Protein AF-A0A7K1Y0U7-F1 (afdb_monomer_lite)

Radius of gyration: 13.43 Å; chains: 1; bounding box: 34×20×36 Å

Organism: NCBI:txid2695274

Sequence (92 aa):
MNLKEVLLNGLSFNEILKRFSIDRTNFTIRDEEVIECKKNLTRGDIFKESIVIQGKADNGPIFNFFGTLHYNLLNHLAVFELDSVEKNAVSA

Secondary structure (DSSP, 8-state):
--HHHHHHH-HHHHHHHHHTTEEEEEEEETTHHHHHHHHHH--SSEEEEEEEEEEEETTS-EEEEEEEEEEETTTTEEEEEEEEEEEE----

Structure (mmCIF, N/CA/C/O backbone):
data_AF-A0A7K1Y0U7-F1
#
_e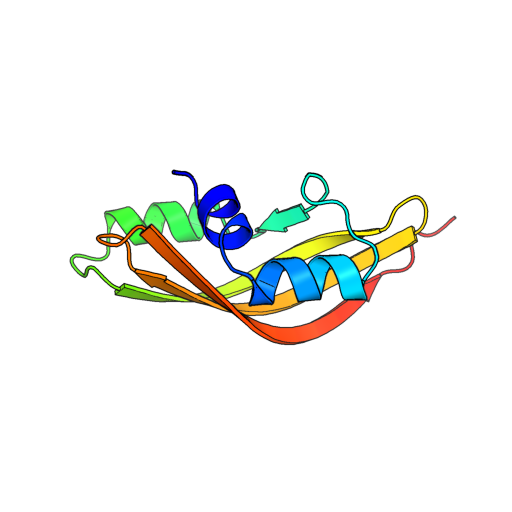ntry.id   AF-A0A7K1Y0U7-F1
#
loop_
_atom_site.group_PDB
_atom_site.id
_atom_site.type_symbol
_atom_site.label_atom_id
_atom_site.label_alt_id
_atom_site.label_comp_id
_atom_site.label_asym_id
_atom_site.label_entity_id
_atom_site.label_seq_id
_atom_site.pdbx_PDB_ins_code
_atom_site.Cartn_x
_atom_site.Cartn_y
_atom_site.Cartn_z
_atom_site.occupancy
_atom_site.B_iso_or_equiv
_atom_site.auth_seq_id
_atom_site.auth_comp_id
_atom_site.auth_asym_id
_atom_site.auth_atom_id
_atom_site.pdbx_PDB_model_num
ATOM 1 N N . MET A 1 1 ? -1.915 -10.057 12.748 1.00 72.25 1 MET A N 1
ATOM 2 C CA . MET A 1 1 ? -1.402 -9.763 11.395 1.00 72.25 1 MET A CA 1
ATOM 3 C C . MET A 1 1 ? -0.683 -8.433 11.431 1.00 72.25 1 MET A C 1
ATOM 5 O O . MET A 1 1 ? -1.164 -7.521 12.105 1.00 72.25 1 MET A O 1
ATOM 9 N N . ASN A 1 2 ? 0.459 -8.330 10.758 1.00 84.38 2 ASN A N 1
ATOM 10 C CA . ASN A 1 2 ? 1.116 -7.036 10.565 1.00 84.38 2 ASN A CA 1
ATOM 11 C C . ASN A 1 2 ? 0.368 -6.220 9.488 1.00 84.38 2 ASN A C 1
ATOM 13 O O . ASN A 1 2 ? -0.474 -6.748 8.760 1.00 84.38 2 ASN A O 1
ATOM 17 N N . LEU A 1 3 ? 0.637 -4.916 9.402 1.00 87.50 3 LEU A N 1
ATOM 18 C CA . LEU A 1 3 ? -0.090 -4.024 8.491 1.00 87.50 3 LEU A CA 1
ATOM 19 C C . LEU A 1 3 ? 0.072 -4.422 7.013 1.00 87.50 3 LEU A C 1
ATOM 21 O O . LEU A 1 3 ? -0.893 -4.341 6.251 1.00 87.50 3 LEU A O 1
ATOM 25 N N . LYS A 1 4 ? 1.262 -4.893 6.617 1.00 91.56 4 LYS A N 1
ATOM 26 C CA . LYS A 1 4 ? 1.532 -5.352 5.247 1.00 91.56 4 LYS A CA 1
ATOM 27 C C . LYS A 1 4 ? 0.646 -6.526 4.857 1.00 91.56 4 LYS A C 1
ATOM 29 O O . LYS A 1 4 ? 0.046 -6.502 3.788 1.00 91.56 4 LYS A O 1
ATOM 34 N N . GLU A 1 5 ? 0.522 -7.525 5.727 1.00 91.50 5 GLU A N 1
ATOM 35 C CA . GLU A 1 5 ? -0.345 -8.681 5.491 1.00 91.50 5 GLU A CA 1
ATOM 36 C C . GLU A 1 5 ? -1.806 -8.259 5.327 1.00 91.50 5 GLU A C 1
ATOM 38 O O . GLU A 1 5 ? -2.495 -8.744 4.432 1.00 91.50 5 GLU A O 1
ATOM 43 N N . VAL A 1 6 ? -2.276 -7.323 6.158 1.00 91.69 6 VAL A N 1
ATOM 44 C CA . VAL A 1 6 ? -3.653 -6.829 6.063 1.00 91.69 6 VAL A CA 1
ATOM 45 C C . VAL A 1 6 ? -3.891 -6.092 4.742 1.00 91.69 6 VAL A C 1
ATOM 47 O O . VAL A 1 6 ? -4.896 -6.341 4.080 1.00 91.69 6 VAL A O 1
ATOM 50 N N . LEU A 1 7 ? -2.969 -5.224 4.319 1.00 93.06 7 LEU A N 1
ATOM 51 C CA . LEU A 1 7 ? -3.064 -4.542 3.023 1.00 93.06 7 LEU A CA 1
ATOM 52 C C . LEU A 1 7 ? -3.055 -5.534 1.856 1.00 93.06 7 LEU A C 1
ATOM 54 O O . LEU A 1 7 ? -3.837 -5.395 0.918 1.00 93.06 7 LEU A O 1
ATOM 58 N N . LEU A 1 8 ? -2.219 -6.570 1.935 1.00 94.19 8 LEU A N 1
ATOM 59 C CA . LEU A 1 8 ? -2.137 -7.628 0.931 1.00 94.19 8 LEU A CA 1
ATOM 60 C C . LEU A 1 8 ? -3.381 -8.523 0.868 1.00 94.19 8 LEU A C 1
ATOM 62 O O . LEU A 1 8 ? -3.543 -9.222 -0.136 1.00 94.19 8 LEU A O 1
ATOM 66 N N . ASN A 1 9 ? -4.259 -8.497 1.872 1.00 92.31 9 ASN A N 1
ATOM 67 C CA . ASN A 1 9 ? -5.579 -9.130 1.804 1.00 92.31 9 ASN A CA 1
ATOM 68 C C . ASN A 1 9 ? -6.607 -8.272 1.047 1.00 92.31 9 ASN A C 1
ATOM 70 O O . ASN A 1 9 ? -7.640 -8.785 0.618 1.00 92.31 9 ASN A O 1
ATOM 74 N N . GLY A 1 10 ? -6.341 -6.976 0.865 1.00 89.56 10 GLY A N 1
ATOM 75 C CA . GLY A 1 10 ? -7.212 -6.064 0.133 1.00 89.56 10 GLY A CA 1
ATOM 76 C C . GLY A 1 10 ? -7.054 -6.201 -1.382 1.00 89.56 10 GLY A C 1
ATOM 77 O O . GLY A 1 10 ? -5.959 -6.050 -1.924 1.00 89.56 10 GLY A O 1
ATOM 78 N N . LEU A 1 11 ? -8.158 -6.428 -2.101 1.00 90.44 11 LEU A N 1
ATOM 79 C CA . LEU A 1 11 ? -8.149 -6.509 -3.570 1.00 90.44 11 LEU A CA 1
ATOM 80 C C . LEU A 1 11 ? -7.629 -5.217 -4.221 1.00 90.44 11 LEU A C 1
ATOM 82 O O . LEU A 1 11 ? -6.830 -5.278 -5.151 1.00 90.44 11 LEU A O 1
ATOM 86 N N . SER A 1 12 ? -8.030 -4.052 -3.701 1.00 92.00 12 SER A N 1
ATOM 87 C CA . SER A 1 12 ? -7.636 -2.747 -4.248 1.00 92.00 12 SER A CA 1
ATOM 88 C C . SER A 1 12 ? -6.124 -2.528 -4.221 1.00 92.00 12 SER A C 1
ATOM 90 O O . SER A 1 12 ? -5.549 -2.077 -5.208 1.00 92.00 12 SER A O 1
ATOM 92 N N . PHE A 1 13 ? -5.462 -2.886 -3.119 1.00 96.00 13 PHE A N 1
ATOM 93 C CA . PHE A 1 13 ? -4.021 -2.707 -2.986 1.00 96.00 13 PHE A CA 1
ATOM 94 C C . 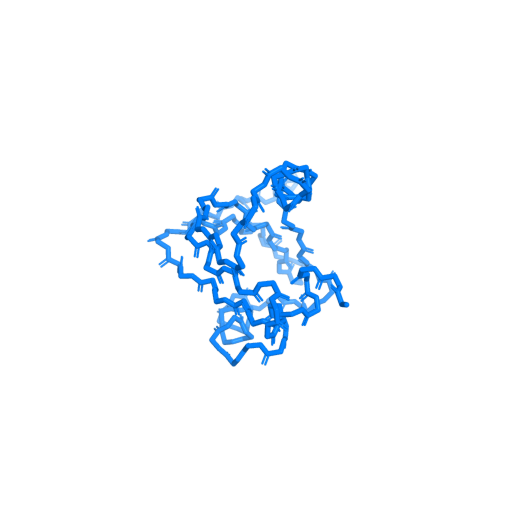PHE A 1 13 ? -3.235 -3.658 -3.898 1.00 96.00 13 PHE A C 1
ATOM 96 O O . PHE A 1 13 ? -2.274 -3.238 -4.540 1.00 96.00 13 PHE A O 1
ATOM 103 N N . ASN A 1 14 ? -3.678 -4.913 -4.040 1.00 95.75 14 ASN A N 1
ATOM 104 C CA . ASN A 1 14 ? -3.051 -5.847 -4.981 1.00 95.75 14 ASN A CA 1
ATOM 105 C C . ASN A 1 14 ? -3.157 -5.362 -6.439 1.00 95.75 14 ASN A C 1
ATOM 107 O O . ASN A 1 14 ? -2.199 -5.510 -7.198 1.00 95.75 14 ASN A O 1
ATOM 111 N N . GLU A 1 15 ? -4.271 -4.737 -6.832 1.00 96.00 15 GLU A N 1
ATOM 112 C CA . GLU A 1 15 ? -4.406 -4.150 -8.173 1.00 96.00 15 GLU A CA 1
ATOM 113 C C . GLU A 1 15 ? -3.479 -2.942 -8.384 1.00 96.00 15 GLU A C 1
ATOM 115 O O . GLU A 1 15 ? -2.959 -2.762 -9.488 1.00 96.00 15 GLU A O 1
ATOM 120 N N . ILE A 1 16 ? -3.187 -2.157 -7.338 1.00 96.12 16 ILE A N 1
ATOM 121 C CA . ILE A 1 16 ? -2.149 -1.113 -7.398 1.00 96.12 16 ILE A CA 1
ATOM 122 C C . ILE A 1 16 ? -0.787 -1.760 -7.670 1.00 96.12 16 ILE A C 1
ATOM 124 O O . ILE A 1 16 ? -0.139 -1.407 -8.653 1.00 96.12 16 ILE A O 1
ATOM 128 N N . LEU A 1 17 ? -0.368 -2.742 -6.864 1.00 96.06 17 LEU A N 1
ATOM 129 C CA . LEU A 1 17 ? 0.928 -3.413 -7.047 1.00 96.06 17 LEU A CA 1
ATOM 130 C C . LEU A 1 17 ? 1.076 -3.993 -8.462 1.00 96.06 17 LEU A C 1
ATOM 132 O O . LEU A 1 17 ? 2.078 -3.757 -9.140 1.00 96.06 17 LEU A O 1
ATOM 136 N N . LYS A 1 18 ? 0.028 -4.658 -8.953 1.00 95.31 18 LYS A N 1
ATOM 137 C CA . LYS A 1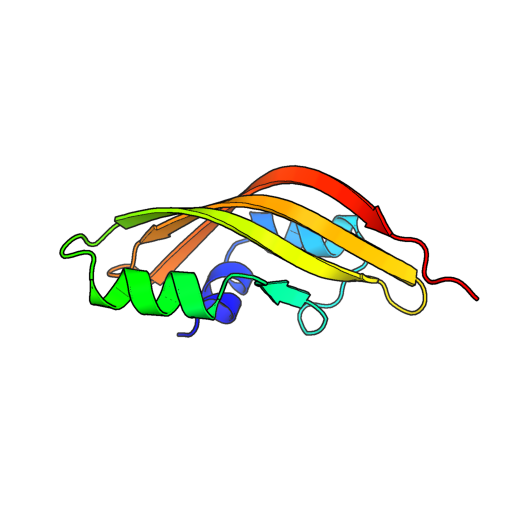 18 ? -0.029 -5.218 -10.306 1.00 95.31 18 LYS A CA 1
ATOM 138 C C . LYS A 1 18 ? 0.084 -4.147 -11.391 1.00 95.31 18 LYS A C 1
ATOM 140 O O . LYS A 1 18 ? 0.857 -4.319 -12.331 1.00 95.31 18 LYS A O 1
ATOM 145 N N . ARG A 1 19 ? -0.634 -3.025 -11.259 1.00 95.00 19 ARG A N 1
ATOM 146 C CA . ARG A 1 19 ? -0.589 -1.905 -12.218 1.00 95.00 19 ARG A CA 1
ATOM 147 C C . ARG A 1 19 ? 0.821 -1.336 -12.387 1.00 95.00 19 ARG A C 1
ATOM 149 O O . ARG A 1 19 ? 1.158 -0.884 -13.478 1.00 95.00 19 ARG A O 1
ATOM 156 N N . PHE A 1 20 ? 1.631 -1.367 -11.332 1.00 93.88 20 PHE A N 1
ATOM 157 C CA . PHE A 1 20 ? 3.000 -0.847 -11.340 1.00 93.88 20 PHE A CA 1
ATOM 158 C C . PHE A 1 20 ? 4.079 -1.934 -11.466 1.00 93.88 20 PHE A C 1
ATOM 160 O O . PHE A 1 20 ? 5.261 -1.608 -11.416 1.00 93.88 20 PHE A O 1
ATOM 167 N N . SER A 1 21 ? 3.693 -3.199 -11.695 1.00 94.62 21 SER A N 1
ATOM 168 C CA . SER A 1 21 ? 4.617 -4.345 -11.799 1.00 94.62 21 SER A CA 1
ATOM 169 C C . SER A 1 21 ? 5.528 -4.496 -10.571 1.00 94.62 21 SER A C 1
ATOM 171 O O . SER A 1 21 ? 6.737 -4.682 -10.696 1.00 94.62 21 SER A O 1
ATOM 173 N N . ILE A 1 22 ? 4.940 -4.368 -9.381 1.00 95.44 22 ILE A N 1
ATOM 174 C CA . ILE A 1 22 ? 5.624 -4.503 -8.091 1.00 95.44 22 ILE A CA 1
ATOM 175 C C . ILE A 1 22 ? 5.213 -5.834 -7.467 1.00 95.44 22 ILE A C 1
ATOM 177 O O . ILE A 1 22 ? 4.022 -6.110 -7.310 1.00 95.44 22 ILE A O 1
ATOM 181 N N . ASP A 1 23 ? 6.195 -6.648 -7.091 1.00 94.44 23 ASP A N 1
ATOM 182 C CA . ASP A 1 23 ? 5.944 -7.899 -6.382 1.00 94.44 23 ASP A CA 1
ATOM 183 C C . ASP A 1 23 ? 5.406 -7.651 -4.959 1.00 94.44 23 ASP A C 1
ATOM 185 O O . ASP A 1 23 ? 5.752 -6.669 -4.296 1.00 94.44 23 ASP A O 1
ATOM 189 N N . ARG A 1 24 ? 4.578 -8.574 -4.449 1.00 93.81 24 ARG A N 1
ATOM 190 C CA . ARG A 1 24 ? 3.968 -8.481 -3.106 1.00 93.81 24 ARG A CA 1
ATOM 191 C C . ARG A 1 24 ? 5.004 -8.472 -1.977 1.00 93.81 24 ARG A C 1
ATOM 193 O O . ARG A 1 24 ? 4.676 -8.076 -0.865 1.00 93.81 24 ARG A O 1
ATOM 200 N N . THR A 1 25 ? 6.235 -8.897 -2.239 1.00 93.06 25 THR A N 1
ATOM 201 C CA . THR A 1 25 ? 7.353 -8.844 -1.288 1.00 93.06 25 THR A CA 1
ATOM 202 C C . THR A 1 25 ? 8.198 -7.577 -1.424 1.00 93.06 25 THR A C 1
ATOM 204 O O . THR A 1 25 ? 8.983 -7.269 -0.529 1.00 93.06 25 THR A O 1
ATOM 207 N N . ASN A 1 26 ? 8.019 -6.804 -2.499 1.00 93.69 26 ASN A N 1
ATOM 208 C CA . ASN A 1 26 ? 8.915 -5.715 -2.884 1.00 93.69 26 ASN A CA 1
ATOM 209 C C . ASN A 1 26 ? 8.336 -4.324 -2.578 1.00 93.69 26 ASN A C 1
ATOM 211 O O . ASN A 1 26 ? 8.437 -3.393 -3.385 1.00 93.69 26 ASN A O 1
ATOM 215 N N . PHE A 1 27 ? 7.714 -4.182 -1.402 1.00 94.75 27 PHE A N 1
ATOM 216 C CA . PHE A 1 27 ? 7.235 -2.898 -0.898 1.00 94.75 27 PHE A CA 1
ATOM 217 C C . PHE A 1 27 ? 7.486 -2.698 0.604 1.00 94.75 27 PHE A C 1
ATOM 219 O O . PHE A 1 27 ? 7.557 -3.630 1.416 1.00 94.75 27 PHE A O 1
ATOM 226 N N . THR A 1 28 ? 7.595 -1.433 0.989 1.00 93.88 28 THR A N 1
ATOM 227 C CA . THR A 1 28 ? 7.773 -0.977 2.364 1.00 93.88 28 THR A CA 1
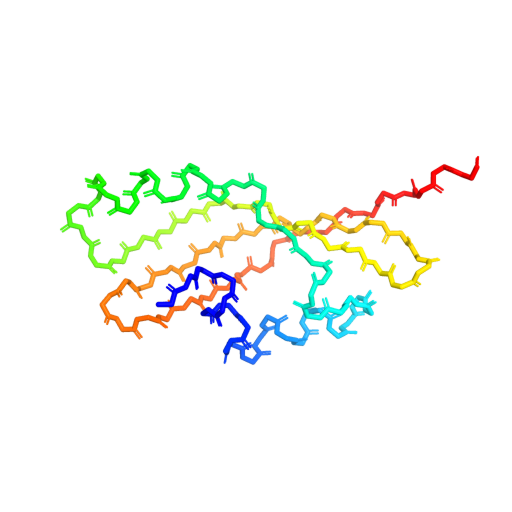ATOM 228 C C . THR A 1 28 ? 6.812 0.166 2.660 1.00 93.88 28 THR A C 1
ATOM 230 O O . THR A 1 28 ? 6.499 0.984 1.798 1.00 93.88 28 THR A O 1
ATOM 233 N N . ILE A 1 29 ? 6.316 0.214 3.893 1.00 92.81 29 ILE A N 1
ATOM 234 C CA . ILE A 1 29 ? 5.524 1.334 4.397 1.00 92.81 29 ILE A CA 1
ATOM 235 C C . ILE A 1 29 ? 6.526 2.210 5.144 1.00 92.81 29 ILE A C 1
ATOM 237 O O . ILE A 1 29 ? 7.093 1.764 6.137 1.00 92.81 29 ILE A O 1
ATOM 241 N N . ARG A 1 30 ? 6.826 3.409 4.637 1.00 86.88 30 ARG A N 1
ATOM 242 C CA . ARG A 1 30 ? 7.906 4.239 5.201 1.00 86.88 30 ARG A CA 1
ATOM 243 C C . ARG A 1 30 ? 7.620 4.674 6.634 1.00 86.88 30 ARG A C 1
ATOM 245 O O . ARG A 1 30 ? 8.537 4.751 7.440 1.00 86.88 30 ARG A O 1
ATOM 252 N N . ASP A 1 31 ? 6.349 4.893 6.942 1.00 77.50 31 ASP A N 1
ATOM 253 C CA . ASP A 1 31 ? 5.889 5.387 8.238 1.00 77.50 31 ASP A CA 1
ATOM 254 C C . ASP A 1 31 ? 5.450 4.252 9.186 1.00 77.50 31 ASP A C 1
ATOM 256 O O . ASP A 1 31 ? 4.732 4.498 10.152 1.00 77.50 31 ASP A O 1
ATOM 260 N N . GLU A 1 32 ? 5.841 2.996 8.919 1.00 77.12 32 GLU A N 1
ATOM 261 C CA . GLU A 1 32 ? 5.349 1.812 9.647 1.00 77.12 32 GLU A CA 1
ATOM 262 C C . GLU A 1 32 ? 5.547 1.922 11.166 1.00 77.12 32 GLU A C 1
ATOM 264 O O . GLU A 1 32 ? 4.594 1.720 11.917 1.00 77.12 32 GLU A O 1
ATOM 269 N N . GLU A 1 33 ? 6.727 2.348 11.622 1.00 73.00 33 GLU A N 1
ATOM 270 C CA . GLU A 1 33 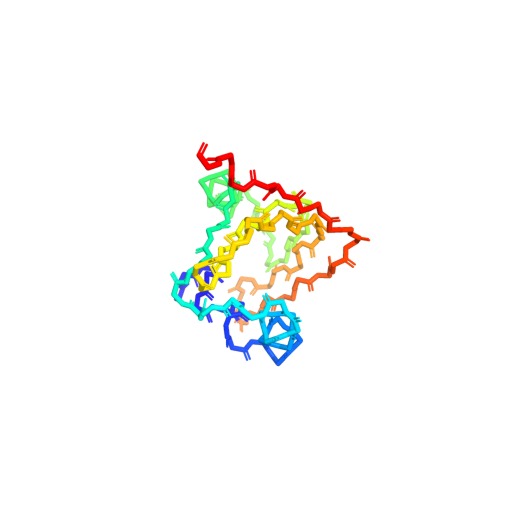? 7.031 2.518 13.053 1.00 73.00 33 GLU A CA 1
ATOM 271 C C . GLU A 1 33 ? 6.181 3.614 13.716 1.00 73.00 33 GLU A C 1
ATOM 273 O O . GLU A 1 33 ? 5.747 3.479 14.863 1.00 73.00 33 GLU A O 1
ATOM 278 N N . VAL A 1 34 ? 5.890 4.694 12.983 1.00 71.38 34 VAL A N 1
ATOM 279 C CA . VAL A 1 34 ? 5.040 5.792 13.468 1.00 71.38 34 VAL A CA 1
ATOM 280 C C . VAL A 1 34 ? 3.595 5.318 13.587 1.00 71.38 34 VAL A C 1
ATOM 282 O O . VAL A 1 34 ? 2.920 5.610 14.577 1.00 71.38 34 VAL A O 1
ATOM 285 N N . ILE A 1 35 ? 3.125 4.541 12.610 1.00 74.00 35 ILE A N 1
ATOM 286 C CA . ILE A 1 35 ? 1.786 3.954 12.618 1.00 74.00 35 ILE A CA 1
ATOM 287 C C . ILE A 1 35 ? 1.655 2.955 13.774 1.00 74.00 35 ILE A C 1
ATOM 289 O O . ILE A 1 35 ? 0.647 2.973 14.476 1.00 74.00 35 ILE A O 1
ATOM 293 N N . GLU A 1 36 ? 2.656 2.108 14.021 1.00 72.19 36 GLU A N 1
ATOM 294 C CA . GLU A 1 36 ? 2.646 1.170 15.150 1.00 72.19 36 GLU A CA 1
ATOM 295 C C . GLU A 1 36 ? 2.666 1.872 16.510 1.00 72.19 36 GLU A C 1
ATOM 297 O O . GLU A 1 36 ? 1.901 1.495 17.399 1.00 72.19 36 GLU A O 1
ATOM 302 N N . CYS A 1 37 ? 3.441 2.949 16.657 1.00 66.25 37 CYS A N 1
ATOM 303 C CA . CYS A 1 37 ? 3.377 3.792 17.850 1.00 66.25 37 CYS A CA 1
ATOM 304 C C . CYS A 1 37 ? 1.976 4.393 18.043 1.00 66.25 37 CYS A C 1
ATOM 306 O O . CYS A 1 37 ? 1.449 4.382 19.156 1.00 66.25 37 CYS A O 1
ATOM 308 N N . LYS A 1 38 ? 1.337 4.870 16.965 1.00 66.31 38 LYS A N 1
ATOM 309 C CA . LYS A 1 38 ? -0.018 5.436 17.021 1.00 66.31 38 LYS A CA 1
ATOM 310 C C . LYS A 1 38 ? -1.075 4.398 17.388 1.00 66.31 38 LYS A C 1
ATOM 312 O O . LYS A 1 38 ? -1.910 4.714 18.228 1.00 66.31 38 LYS A O 1
ATOM 317 N N . LYS A 1 39 ? -0.998 3.163 16.870 1.00 64.81 39 LYS A N 1
ATOM 318 C CA . LYS A 1 39 ? -1.900 2.054 17.259 1.00 64.81 39 LYS A CA 1
ATOM 319 C C . LYS A 1 39 ? -1.972 1.865 18.774 1.00 64.81 39 LYS A C 1
ATOM 321 O O . LYS A 1 39 ? -3.048 1.621 19.304 1.00 64.81 39 LYS A O 1
ATOM 326 N N . ASN A 1 40 ? -0.835 1.992 19.457 1.00 62.84 40 ASN A N 1
ATOM 327 C CA . ASN A 1 40 ? -0.743 1.810 20.906 1.00 62.84 40 ASN A CA 1
ATOM 328 C C . ASN A 1 40 ? -1.270 3.017 21.705 1.00 62.84 40 ASN A C 1
ATOM 330 O O . ASN A 1 40 ? -1.555 2.886 22.893 1.00 62.84 40 ASN A O 1
ATOM 334 N N . LEU A 1 41 ? -1.392 4.187 21.069 1.00 59.75 41 LEU A N 1
ATOM 335 C CA . LEU A 1 41 ? -1.809 5.444 21.698 1.00 59.75 41 LEU A CA 1
ATOM 336 C C . LEU A 1 41 ? -3.275 5.798 21.408 1.00 59.75 41 LEU A C 1
ATOM 338 O O . LEU A 1 41 ? -3.943 6.413 22.242 1.00 59.75 41 LEU A O 1
ATOM 342 N N . THR A 1 42 ? -3.804 5.422 20.242 1.00 60.66 42 THR A N 1
ATOM 343 C CA . THR A 1 42 ? -5.202 5.669 19.885 1.00 60.66 42 THR A CA 1
ATOM 344 C C . THR A 1 42 ? -6.103 4.640 20.549 1.00 60.66 42 THR A C 1
ATOM 346 O O . THR A 1 42 ? -6.150 3.483 20.150 1.00 60.66 42 THR A O 1
ATOM 349 N N . ARG A 1 43 ? -6.893 5.087 21.528 1.00 59.50 43 ARG A N 1
ATOM 350 C CA . ARG A 1 43 ? -7.922 4.297 22.233 1.00 59.50 43 ARG A CA 1
ATOM 351 C C . ARG A 1 43 ? -9.123 3.903 21.348 1.00 59.50 43 ARG A C 1
ATOM 353 O O . ARG A 1 43 ? -10.166 3.532 21.876 1.00 59.50 43 ARG A O 1
ATOM 360 N N . GLY A 1 44 ? -9.008 4.086 20.033 1.00 63.91 44 GLY A N 1
ATOM 361 C CA . GLY A 1 44 ? -10.067 3.909 19.050 1.00 63.91 44 GLY A CA 1
ATOM 362 C C . GLY A 1 44 ? -9.720 2.812 18.052 1.00 63.91 44 GLY A C 1
ATOM 363 O O . GLY A 1 44 ? -8.569 2.651 17.656 1.00 63.91 44 GLY A O 1
ATOM 364 N N . ASP A 1 45 ? -10.746 2.085 17.628 1.00 76.31 45 ASP A N 1
ATOM 365 C CA . ASP A 1 45 ? -10.620 0.882 16.801 1.00 76.31 45 ASP A CA 1
ATOM 366 C C . ASP A 1 45 ? -10.311 1.172 15.329 1.00 76.31 45 ASP A C 1
ATOM 368 O O . ASP A 1 45 ? -9.970 0.267 14.570 1.00 76.31 45 ASP A O 1
ATOM 372 N N . ILE A 1 46 ? -10.463 2.429 14.910 1.00 81.38 46 ILE A N 1
ATOM 373 C CA . ILE A 1 46 ? -10.281 2.881 13.535 1.00 81.38 46 ILE A CA 1
ATOM 374 C C . ILE A 1 46 ? -9.377 4.107 13.550 1.00 81.38 46 ILE A C 1
ATOM 376 O O . ILE A 1 46 ? -9.658 5.070 14.265 1.00 81.38 46 ILE A O 1
ATOM 380 N N . PHE A 1 47 ? -8.343 4.109 12.714 1.00 85.00 47 PHE A N 1
ATOM 381 C CA . PHE A 1 47 ? -7.551 5.305 12.450 1.00 85.00 47 PHE A CA 1
ATOM 382 C C . PHE A 1 47 ? -7.380 5.550 10.954 1.00 85.00 47 PHE A C 1
ATOM 384 O O . PHE A 1 47 ? -7.542 4.652 10.121 1.00 85.00 47 PHE A O 1
ATOM 391 N N . LYS A 1 48 ? -7.061 6.804 10.634 1.00 89.50 48 LYS A N 1
ATOM 392 C CA . LYS A 1 48 ? -6.781 7.277 9.283 1.00 89.50 48 LYS A CA 1
ATOM 393 C C . LYS A 1 48 ? -5.494 8.076 9.301 1.00 89.50 48 LYS A C 1
ATOM 395 O O . LYS A 1 48 ? -5.380 9.002 10.097 1.00 89.50 48 LYS A O 1
ATOM 400 N N . GLU A 1 49 ? -4.548 7.715 8.449 1.00 88.38 49 GLU A N 1
ATOM 401 C CA . GLU A 1 49 ? -3.237 8.362 8.403 1.00 88.38 49 GLU A CA 1
ATOM 402 C C . GLU A 1 49 ? -2.764 8.501 6.965 1.00 88.38 49 GLU A C 1
ATOM 404 O O . GLU A 1 49 ? -2.917 7.579 6.166 1.00 88.38 49 GLU A O 1
ATOM 409 N N . SER A 1 50 ? -2.167 9.644 6.644 1.00 92.31 50 SER A N 1
ATOM 410 C CA . SER A 1 50 ? -1.441 9.809 5.388 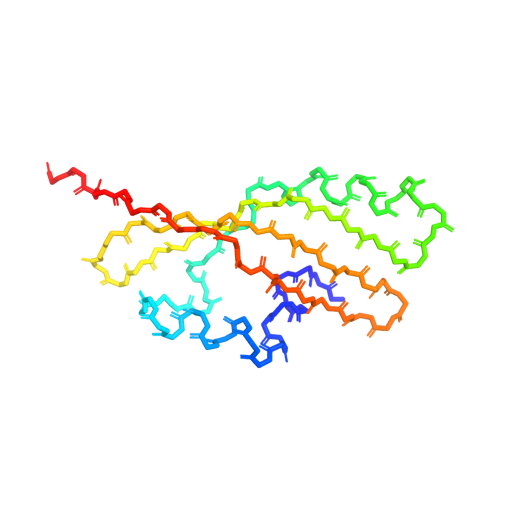1.00 92.31 50 SER A CA 1
ATOM 411 C C . SER A 1 50 ? -0.106 9.084 5.499 1.00 92.31 50 SER A C 1
ATOM 413 O O . SER A 1 50 ? 0.642 9.311 6.449 1.00 92.31 50 SER A O 1
ATOM 415 N N . ILE A 1 51 ? 0.175 8.195 4.550 1.00 93.00 51 ILE A N 1
ATOM 416 C CA . ILE A 1 51 ? 1.363 7.339 4.567 1.00 93.00 51 ILE A CA 1
ATOM 417 C C . ILE A 1 51 ? 2.039 7.334 3.202 1.00 93.00 51 ILE A C 1
ATOM 419 O O . ILE A 1 51 ? 1.402 7.574 2.169 1.00 93.00 51 ILE A O 1
ATOM 423 N N . VAL A 1 52 ? 3.322 6.980 3.198 1.00 94.88 52 VAL A N 1
ATOM 424 C CA . VAL A 1 52 ? 4.051 6.674 1.966 1.00 94.88 52 VAL A CA 1
ATOM 425 C C . VAL A 1 52 ? 4.346 5.181 1.888 1.00 94.88 52 VAL A C 1
ATOM 427 O O . VAL A 1 52 ? 5.032 4.619 2.746 1.00 94.88 52 VAL A O 1
ATOM 430 N N . ILE A 1 53 ? 3.874 4.539 0.820 1.00 95.25 53 ILE A N 1
ATOM 431 C CA . ILE A 1 53 ? 4.255 3.167 0.477 1.00 95.25 53 ILE A CA 1
ATOM 432 C C . ILE A 1 53 ? 5.261 3.226 -0.662 1.00 95.25 53 ILE A C 1
ATOM 434 O O . ILE A 1 53 ? 4.950 3.685 -1.757 1.00 95.25 53 ILE A O 1
ATOM 438 N N . GLN A 1 54 ? 6.473 2.746 -0.419 1.00 95.38 54 GLN A N 1
ATOM 439 C CA . GLN A 1 54 ? 7.473 2.598 -1.461 1.00 95.38 54 GLN A CA 1
ATOM 440 C C . GLN A 1 54 ? 7.408 1.184 -2.029 1.00 95.38 54 GLN A C 1
ATOM 442 O O . GLN A 1 54 ? 7.479 0.219 -1.276 1.00 95.38 54 GLN A O 1
ATOM 447 N N . GLY A 1 55 ? 7.331 1.050 -3.349 1.00 95.00 55 GLY A N 1
ATOM 448 C CA . GLY A 1 55 ? 7.453 -0.240 -4.018 1.00 95.00 55 GLY A CA 1
ATOM 449 C C . GLY A 1 55 ? 8.450 -0.188 -5.167 1.00 95.00 55 GLY A C 1
ATOM 450 O O . GLY A 1 55 ? 8.559 0.817 -5.872 1.00 95.00 55 GLY A O 1
ATOM 451 N N . LYS A 1 56 ? 9.212 -1.264 -5.342 1.00 94.56 56 LYS A N 1
ATOM 452 C CA . LYS A 1 56 ? 10.220 -1.381 -6.398 1.00 94.56 56 LYS A CA 1
ATOM 453 C C . LYS A 1 56 ? 9.703 -2.330 -7.473 1.00 94.56 56 LYS A C 1
ATOM 455 O O . LYS A 1 56 ? 9.319 -3.457 -7.175 1.00 94.56 56 LYS A O 1
ATOM 460 N N . ALA A 1 57 ? 9.683 -1.865 -8.718 1.00 92.44 57 ALA A N 1
ATOM 461 C CA . ALA A 1 57 ? 9.382 -2.739 -9.844 1.00 92.44 57 ALA A CA 1
ATOM 462 C C . ALA A 1 57 ? 10.577 -3.652 -10.150 1.00 92.44 57 ALA A C 1
ATOM 464 O O . ALA A 1 57 ? 11.735 -3.273 -9.931 1.00 92.44 57 ALA A O 1
ATOM 465 N N . ASP A 1 58 ? 10.309 -4.841 -10.686 1.00 86.62 58 ASP A N 1
ATOM 466 C CA . ASP A 1 58 ? 11.356 -5.798 -11.053 1.00 86.62 58 ASP A CA 1
ATOM 467 C C . ASP A 1 58 ? 12.292 -5.197 -12.107 1.00 86.62 58 ASP A C 1
ATOM 469 O O . ASP A 1 58 ? 11.865 -4.829 -13.201 1.00 86.62 58 ASP A O 1
ATOM 473 N N . ASN A 1 59 ? 13.577 -5.051 -11.758 1.00 81.12 59 ASN A N 1
ATOM 474 C CA . ASN A 1 59 ? 14.592 -4.361 -12.573 1.00 81.12 59 ASN A CA 1
ATOM 475 C C . ASN A 1 59 ? 14.154 -2.967 -13.071 1.00 81.12 59 ASN A C 1
ATOM 477 O O . ASN A 1 59 ? 14.608 -2.495 -14.114 1.00 81.12 59 ASN A O 1
ATOM 481 N N . GLY A 1 60 ? 13.253 -2.317 -12.334 1.00 84.81 60 GLY A N 1
ATOM 482 C CA . GLY A 1 60 ? 12.563 -1.110 -12.756 1.00 84.81 60 GLY A CA 1
ATOM 483 C C . GLY A 1 60 ? 12.747 0.067 -11.797 1.00 84.81 60 GLY A C 1
ATOM 484 O O . GLY A 1 60 ? 13.573 0.029 -10.880 1.00 84.81 60 GLY A O 1
ATOM 485 N N . PRO A 1 61 ? 11.986 1.151 -12.017 1.00 90.25 61 PRO A N 1
ATOM 486 C CA . PRO A 1 61 ? 12.007 2.313 -11.142 1.00 90.25 61 PRO A CA 1
ATOM 487 C C . PRO A 1 61 ? 11.444 1.985 -9.754 1.00 90.25 61 PRO A C 1
ATOM 489 O O . PRO A 1 61 ? 10.730 0.999 -9.548 1.00 90.25 61 PRO A O 1
ATOM 492 N N . ILE A 1 62 ? 11.731 2.875 -8.810 1.00 94.25 62 ILE A N 1
ATOM 493 C CA . ILE A 1 62 ? 11.097 2.872 -7.495 1.00 94.25 62 ILE A CA 1
ATOM 494 C C . ILE A 1 62 ? 9.891 3.809 -7.557 1.00 94.25 62 ILE A C 1
ATOM 496 O O . ILE A 1 62 ? 10.009 4.947 -8.010 1.00 94.25 62 ILE A O 1
ATOM 500 N N . PHE A 1 63 ? 8.739 3.342 -7.090 1.00 95.69 63 PHE A N 1
ATOM 501 C CA . PHE A 1 63 ? 7.522 4.135 -6.966 1.00 95.69 63 PHE A CA 1
ATOM 502 C C . PHE A 1 63 ? 7.276 4.490 -5.500 1.00 95.69 63 PHE A C 1
ATOM 504 O O . PHE A 1 63 ? 7.359 3.622 -4.632 1.00 95.69 63 PHE A O 1
ATOM 511 N N . ASN A 1 64 ? 6.956 5.753 -5.230 1.00 95.81 64 ASN A N 1
ATOM 512 C CA . ASN A 1 64 ? 6.396 6.184 -3.953 1.00 95.81 64 ASN A CA 1
ATOM 513 C C . ASN A 1 64 ? 4.901 6.453 -4.156 1.00 95.81 64 ASN A C 1
ATOM 515 O O . ASN A 1 64 ? 4.517 7.318 -4.945 1.00 95.81 64 ASN A O 1
ATOM 519 N N . PHE A 1 65 ? 4.069 5.697 -3.452 1.00 96.31 65 PHE A N 1
ATOM 520 C CA . PHE A 1 65 ? 2.627 5.862 -3.397 1.00 96.31 65 PHE A CA 1
ATOM 521 C C . PHE A 1 65 ? 2.274 6.716 -2.188 1.00 96.31 65 PHE A C 1
ATOM 523 O O . PHE A 1 65 ? 2.495 6.300 -1.050 1.00 96.31 65 PHE A O 1
ATOM 530 N N . PHE A 1 66 ? 1.714 7.890 -2.442 1.00 95.69 66 PHE A N 1
ATOM 531 C CA . PHE A 1 66 ? 1.190 8.767 -1.405 1.00 95.69 66 PHE A CA 1
ATOM 532 C C . PHE A 1 66 ? -0.305 8.529 -1.307 1.00 95.69 66 PHE A C 1
ATOM 534 O O . PHE A 1 66 ? -1.001 8.522 -2.326 1.00 95.69 66 PHE A O 1
ATOM 541 N N . GLY A 1 67 ? -0.786 8.295 -0.096 1.00 95.31 67 GLY A N 1
ATOM 542 C CA . GLY A 1 67 ? -2.186 7.980 0.099 1.00 95.31 67 GLY A CA 1
ATOM 543 C C . GLY A 1 67 ? -2.606 7.988 1.553 1.00 95.31 67 GLY A C 1
ATOM 544 O O . GLY A 1 67 ? -1.788 8.153 2.462 1.00 95.31 67 GLY A O 1
ATOM 545 N N . THR A 1 68 ? -3.892 7.747 1.762 1.00 94.69 68 THR A N 1
ATOM 546 C CA . THR A 1 68 ? -4.481 7.615 3.091 1.00 94.69 68 THR A CA 1
ATOM 547 C C . THR A 1 68 ? -4.708 6.144 3.422 1.00 94.69 68 THR A C 1
ATOM 549 O O . THR A 1 68 ? -5.401 5.413 2.712 1.00 94.69 68 THR A O 1
ATOM 552 N N . LEU A 1 69 ? -4.131 5.699 4.534 1.00 93.44 69 LEU A N 1
ATOM 553 C CA . LEU A 1 69 ? -4.406 4.408 5.140 1.00 93.44 69 LEU A CA 1
ATOM 554 C C . LEU A 1 69 ? -5.616 4.530 6.061 1.00 93.44 69 LEU A C 1
ATOM 556 O O . LEU A 1 69 ? -5.546 5.192 7.093 1.00 93.44 69 LEU A O 1
ATOM 560 N N . HIS A 1 70 ? -6.693 3.826 5.731 1.00 92.25 70 HIS A N 1
ATOM 561 C CA . HIS A 1 70 ? -7.821 3.600 6.629 1.00 92.25 70 HIS A CA 1
ATOM 562 C C . HIS A 1 70 ? -7.631 2.227 7.268 1.00 92.25 70 HIS A C 1
ATOM 564 O O . HIS A 1 70 ? -7.693 1.219 6.562 1.00 92.25 70 HIS A O 1
ATOM 570 N N . TYR A 1 71 ? -7.388 2.166 8.578 1.00 88.19 71 TYR A N 1
ATOM 571 C CA . TYR A 1 71 ? -7.172 0.893 9.269 1.00 88.19 71 TYR A CA 1
ATOM 572 C C . TYR A 1 71 ? -8.173 0.695 10.405 1.00 88.19 71 TYR A C 1
ATOM 574 O O . TYR A 1 71 ? -8.273 1.522 11.309 1.00 88.19 71 TYR A O 1
ATOM 582 N N . ASN A 1 72 ? -8.905 -0.419 10.350 1.00 88.62 72 ASN A N 1
ATOM 583 C CA . ASN A 1 72 ? -9.721 -0.940 11.437 1.00 88.62 72 ASN A CA 1
ATOM 584 C C . ASN A 1 72 ? -8.947 -2.063 12.140 1.00 88.62 72 ASN A C 1
ATOM 586 O O . ASN A 1 72 ? -8.743 -3.145 11.580 1.00 88.62 72 ASN A O 1
ATOM 590 N N . LEU A 1 73 ? -8.523 -1.781 13.368 1.00 81.81 73 LEU A N 1
ATOM 591 C CA . LEU A 1 73 ? -7.708 -2.659 14.197 1.00 81.81 73 LEU A CA 1
ATOM 592 C C . LEU A 1 73 ? -8.476 -3.898 14.660 1.00 81.81 73 LEU A C 1
ATOM 594 O O . LEU A 1 73 ? -7.910 -4.988 14.615 1.00 81.81 73 LEU A O 1
ATOM 598 N N . LEU A 1 74 ? -9.747 -3.745 15.051 1.00 83.31 74 LEU A N 1
ATOM 599 C CA . LEU A 1 74 ? -10.581 -4.846 15.553 1.00 83.31 74 LEU A CA 1
ATOM 600 C C . LEU A 1 74 ? -10.887 -5.887 14.478 1.00 83.31 74 LEU A C 1
ATOM 602 O O . LEU A 1 74 ? -10.825 -7.084 14.732 1.00 83.31 74 LEU A O 1
ATOM 606 N N . ASN A 1 75 ? -11.218 -5.422 13.275 1.00 85.31 75 ASN A N 1
ATOM 607 C CA . ASN A 1 75 ? -11.607 -6.286 12.163 1.00 85.31 75 ASN A CA 1
ATOM 608 C C . ASN A 1 75 ? -10.420 -6.699 11.286 1.00 85.31 75 ASN A C 1
ATOM 610 O O . ASN A 1 75 ? -10.625 -7.384 10.287 1.00 85.31 75 ASN A O 1
ATOM 614 N N . HIS A 1 76 ? -9.201 -6.257 11.620 1.00 85.81 76 HIS A N 1
ATOM 615 C CA . HIS A 1 76 ? -8.001 -6.460 10.808 1.00 85.81 76 HIS A CA 1
ATOM 616 C C . HIS A 1 76 ? -8.235 -6.110 9.332 1.00 85.81 76 HIS A C 1
ATOM 618 O O . HIS A 1 76 ? -7.925 -6.893 8.437 1.00 85.81 76 HIS A O 1
ATOM 624 N N . LEU A 1 77 ? -8.806 -4.928 9.084 1.00 89.44 77 LEU A N 1
ATOM 625 C CA . LEU A 1 77 ? -9.154 -4.456 7.745 1.00 89.44 77 LEU A CA 1
ATOM 626 C C . LEU A 1 77 ? -8.423 -3.154 7.445 1.00 89.44 77 LEU A C 1
ATOM 628 O O . LEU A 1 77 ? -8.657 -2.155 8.122 1.00 89.44 77 LEU A O 1
ATOM 632 N N . ALA A 1 78 ? -7.592 -3.156 6.405 1.00 91.31 78 ALA A N 1
ATOM 633 C CA . ALA A 1 78 ? -6.881 -1.980 5.921 1.00 91.31 78 ALA A CA 1
ATOM 634 C C . ALA A 1 78 ? -7.268 -1.680 4.474 1.00 91.31 78 ALA A C 1
ATOM 636 O O . ALA A 1 78 ? -7.319 -2.578 3.633 1.00 91.31 78 ALA A O 1
ATOM 637 N N . VAL A 1 79 ? -7.490 -0.403 4.184 1.00 93.88 79 VAL A N 1
ATOM 638 C CA . VAL A 1 79 ? -7.670 0.110 2.828 1.00 93.88 79 VAL A CA 1
ATOM 639 C C . VAL A 1 79 ? -6.656 1.220 2.616 1.00 93.88 79 VAL A C 1
ATOM 641 O O . VAL A 1 79 ? -6.576 2.150 3.416 1.00 93.88 79 VAL A O 1
ATOM 644 N N . PHE A 1 80 ? -5.887 1.112 1.538 1.00 95.31 80 PHE A N 1
ATOM 645 C CA . PHE A 1 80 ? -5.018 2.183 1.077 1.00 95.31 80 PHE A CA 1
ATOM 646 C C . PHE A 1 80 ? -5.698 2.917 -0.077 1.00 95.31 80 PHE A C 1
ATOM 648 O O . PHE A 1 80 ? -5.945 2.337 -1.137 1.00 95.31 80 PHE A O 1
ATOM 655 N N . GLU A 1 81 ? -6.031 4.177 0.165 1.00 95.62 81 GLU A N 1
ATOM 656 C CA . GLU A 1 81 ? -6.580 5.096 -0.823 1.00 95.62 81 GLU A CA 1
ATOM 657 C C . GLU A 1 81 ? -5.423 5.871 -1.450 1.00 95.62 81 GLU A C 1
ATOM 659 O O . GLU A 1 81 ? -4.730 6.616 -0.764 1.00 95.62 81 GLU A O 1
ATOM 664 N N . LEU A 1 82 ? -5.168 5.627 -2.735 1.00 96.19 82 LEU A N 1
ATOM 665 C CA . LEU A 1 82 ? -4.051 6.227 -3.455 1.00 96.19 82 LEU A CA 1
ATOM 666 C C . LEU A 1 82 ? -4.403 7.647 -3.917 1.00 96.19 82 LEU A C 1
ATOM 668 O O . LEU A 1 82 ? -5.314 7.808 -4.726 1.00 96.19 82 LEU A O 1
ATOM 672 N N . ASP A 1 83 ? -3.607 8.630 -3.501 1.00 96.62 83 ASP A N 1
ATOM 673 C CA . ASP A 1 83 ? -3.776 10.036 -3.883 1.00 96.62 83 ASP A CA 1
ATOM 674 C C . ASP A 1 83 ? -2.866 10.411 -5.060 1.00 96.62 83 ASP A C 1
ATOM 676 O O . ASP A 1 83 ? -3.298 11.011 -6.046 1.00 96.62 83 ASP A O 1
ATOM 680 N N . SER A 1 84 ? -1.580 10.056 -4.978 1.00 96.69 84 SER A N 1
ATOM 681 C CA . SER A 1 84 ? -0.601 10.368 -6.024 1.00 96.69 84 SER A CA 1
ATOM 682 C C . SER A 1 84 ? 0.561 9.376 -6.063 1.00 96.69 84 SER A C 1
ATOM 684 O O . SER A 1 84 ? 0.795 8.613 -5.123 1.00 96.69 84 SER A O 1
ATOM 686 N N . VAL A 1 85 ? 1.287 9.365 -7.185 1.00 96.56 85 VAL A N 1
ATOM 687 C CA . VAL A 1 85 ? 2.423 8.465 -7.419 1.00 96.56 85 VAL A CA 1
ATOM 688 C C . VAL A 1 85 ? 3.618 9.263 -7.910 1.00 96.56 85 VAL A C 1
ATOM 690 O O . VAL A 1 85 ? 3.523 9.974 -8.910 1.00 96.56 85 VAL A O 1
ATOM 693 N N . GLU A 1 86 ? 4.761 9.081 -7.259 1.00 96.12 86 GLU A N 1
ATOM 694 C CA . GLU A 1 86 ? 6.052 9.572 -7.733 1.00 96.12 86 GLU A CA 1
ATOM 695 C C . GLU A 1 86 ? 6.893 8.402 -8.250 1.00 96.12 86 GLU A C 1
ATOM 697 O O . GLU A 1 86 ? 6.987 7.353 -7.611 1.00 96.12 86 GLU A O 1
ATOM 702 N N . LYS A 1 87 ? 7.525 8.590 -9.411 1.00 95.06 87 LYS A N 1
ATOM 703 C CA . LYS A 1 87 ? 8.474 7.640 -9.994 1.00 95.06 87 LYS A CA 1
ATOM 704 C C . LYS A 1 87 ? 9.890 8.178 -9.817 1.00 95.06 87 LYS A C 1
ATOM 706 O O . LYS A 1 87 ? 10.252 9.165 -10.450 1.00 95.06 87 LYS A O 1
ATOM 711 N N . ASN A 1 88 ? 10.705 7.467 -9.052 1.00 88.12 88 ASN A N 1
ATOM 712 C CA . ASN A 1 88 ? 12.132 7.726 -8.936 1.00 88.12 88 ASN A CA 1
ATOM 713 C C . ASN A 1 88 ? 12.896 6.824 -9.908 1.00 88.12 88 ASN A C 1
ATOM 715 O O . ASN A 1 88 ? 12.782 5.593 -9.869 1.00 88.12 88 ASN A O 1
ATOM 719 N N . ALA A 1 89 ? 13.655 7.439 -10.815 1.00 75.38 89 ALA A N 1
ATOM 720 C CA . ALA A 1 89 ? 14.590 6.706 -11.653 1.00 75.38 89 ALA A CA 1
ATOM 721 C C . ALA A 1 89 ? 15.707 6.147 -10.763 1.00 75.38 89 ALA A C 1
ATOM 723 O O . ALA A 1 89 ? 16.282 6.873 -9.955 1.00 75.38 89 ALA A O 1
ATOM 724 N N . VAL A 1 90 ? 16.009 4.858 -10.905 1.00 63.16 90 VAL A N 1
ATOM 725 C CA . VAL A 1 90 ? 17.253 4.313 -10.364 1.00 63.16 90 VAL A CA 1
ATOM 726 C C . VAL A 1 90 ? 18.348 4.865 -11.271 1.00 63.16 90 VAL A C 1
ATOM 728 O O . VAL A 1 90 ? 18.408 4.488 -12.440 1.00 63.16 90 VAL A O 1
ATOM 731 N N . SER A 1 91 ? 19.125 5.835 -10.788 1.00 50.59 91 SER A N 1
ATOM 732 C CA . SER A 1 91 ? 20.307 6.317 -11.506 1.00 50.59 91 SER A CA 1
ATOM 733 C C . SER A 1 91 ? 21.204 5.113 -11.797 1.00 50.59 91 SER A C 1
ATOM 735 O O . SER A 1 91 ? 21.567 4.395 -10.864 1.00 50.59 91 SER A O 1
ATOM 737 N N . ALA A 1 92 ? 21.450 4.861 -13.083 1.00 46.19 92 ALA A N 1
ATOM 738 C CA . ALA A 1 92 ? 22.324 3.796 -13.570 1.00 46.19 92 ALA A CA 1
ATOM 739 C C . ALA A 1 92 ? 23.789 4.046 -13.192 1.00 46.19 92 ALA A C 1
ATOM 741 O O . ALA A 1 92 ? 24.173 5.237 -13.108 1.00 46.19 92 ALA A O 1
#

pLDDT: mean 86.59, std 11.8, range [46.19, 96.69]

Foldseek 3Di:
DQLLVQLVVDPVSVVVCVVQQFDSVFKDWPCRVVVVVVVVVDPDQWDKDWTWMWTDHDVFWIKIFTFIWIAGNVVSHIDTGTDDMDTHGPDD